Protein AF-A0A659SGN6-F1 (afdb_monomer_lite)

Structure (mmCIF, N/CA/C/O backbone):
data_AF-A0A659SGN6-F1
#
_entry.id   AF-A0A659SGN6-F1
#
loop_
_atom_site.group_PDB
_atom_site.id
_atom_site.type_symbol
_atom_site.label_atom_id
_atom_site.label_alt_id
_atom_site.label_comp_id
_atom_site.label_asym_id
_atom_site.label_entity_id
_atom_site.label_seq_id
_atom_site.pdbx_PDB_ins_code
_atom_site.Cartn_x
_atom_site.Cartn_y
_atom_site.Cartn_z
_atom_site.occupancy
_atom_site.B_iso_or_equiv
_atom_site.auth_seq_id
_atom_site.auth_comp_id
_atom_site.auth_asym_id
_atom_site.auth_atom_id
_atom_site.pdbx_PDB_model_num
ATOM 1 N N . MET A 1 1 ? -5.664 10.323 23.939 1.00 77.12 1 MET A N 1
ATOM 2 C CA . MET A 1 1 ? -4.944 9.825 22.746 1.00 77.12 1 MET A CA 1
ATOM 3 C C . MET A 1 1 ? -5.333 10.717 21.576 1.00 77.12 1 MET A C 1
ATOM 5 O O . MET A 1 1 ? -6.509 11.038 21.487 1.00 77.12 1 MET A O 1
ATOM 9 N N . LYS A 1 2 ? -4.399 11.169 20.733 1.00 94.94 2 LYS A N 1
ATOM 10 C CA . LYS A 1 2 ? -4.733 11.950 19.528 1.00 94.94 2 LYS A CA 1
ATOM 11 C C . LYS A 1 2 ? -4.752 11.004 18.326 1.00 94.94 2 LYS A C 1
ATOM 13 O O . LYS A 1 2 ? -3.748 10.342 18.085 1.00 94.94 2 LYS A O 1
ATOM 18 N N . THR A 1 3 ? -5.876 10.919 17.619 1.00 97.81 3 THR A N 1
ATOM 19 C CA . THR A 1 3 ? -6.030 10.072 16.425 1.00 97.81 3 THR A CA 1
ATOM 20 C C . THR A 1 3 ? -5.524 10.774 15.165 1.00 97.81 3 THR A C 1
ATOM 22 O O . THR A 1 3 ? -5.340 11.996 15.141 1.00 97.81 3 THR A O 1
ATOM 25 N N . VAL A 1 4 ? -5.278 9.987 14.116 1.00 98.31 4 VAL A N 1
ATOM 26 C CA . VAL A 1 4 ? -4.894 10.470 12.782 1.00 98.31 4 VAL A CA 1
ATOM 27 C C . VAL A 1 4 ? -5.847 9.876 11.753 1.00 98.31 4 VAL A C 1
ATOM 29 O O . VAL A 1 4 ? -5.993 8.659 11.686 1.00 98.31 4 VAL A O 1
ATOM 32 N N . THR A 1 5 ? -6.468 10.724 10.935 1.00 98.06 5 THR A N 1
ATOM 33 C CA . THR A 1 5 ? -7.396 10.292 9.882 1.00 98.06 5 THR A CA 1
ATOM 34 C C . THR A 1 5 ? -6.771 10.497 8.505 1.00 98.06 5 THR A C 1
ATOM 36 O O . THR A 1 5 ? -6.386 11.614 8.164 1.00 98.06 5 THR A O 1
ATOM 39 N N . VAL A 1 6 ? -6.702 9.438 7.695 1.00 98.12 6 VAL A N 1
ATOM 40 C CA . VAL A 1 6 ? -6.193 9.467 6.312 1.00 98.12 6 VAL A CA 1
ATOM 41 C C . VAL A 1 6 ? -7.163 8.707 5.417 1.00 98.12 6 VAL A C 1
ATOM 43 O O . VAL A 1 6 ? -7.427 7.540 5.667 1.00 98.12 6 VAL A O 1
ATOM 46 N N . LYS A 1 7 ? -7.709 9.346 4.372 1.00 97.31 7 LYS A N 1
ATOM 47 C CA . LYS A 1 7 ? -8.663 8.717 3.427 1.00 97.31 7 LYS A CA 1
ATOM 48 C C . LYS A 1 7 ? -9.782 7.913 4.124 1.00 97.31 7 LYS A C 1
ATOM 50 O O . LYS A 1 7 ? -10.042 6.769 3.773 1.00 97.31 7 LYS A O 1
ATOM 55 N N . ASN A 1 8 ? -10.432 8.516 5.120 1.00 97.38 8 ASN A N 1
ATOM 56 C CA . ASN A 1 8 ? -11.488 7.910 5.951 1.00 97.38 8 ASN A CA 1
ATOM 57 C C . ASN A 1 8 ? -11.057 6.714 6.828 1.00 97.38 8 ASN A C 1
ATOM 59 O O . ASN A 1 8 ? -11.896 6.147 7.524 1.00 97.38 8 ASN A O 1
ATOM 63 N N . LEU A 1 9 ? -9.769 6.367 6.869 1.00 97.94 9 LEU A N 1
ATOM 64 C CA . LEU A 1 9 ? -9.198 5.429 7.831 1.00 97.94 9 LEU A CA 1
ATOM 65 C C . LEU A 1 9 ? -8.741 6.180 9.088 1.00 97.94 9 LEU A C 1
ATOM 67 O O . LEU A 1 9 ? -7.959 7.126 8.989 1.00 97.94 9 LEU A O 1
ATOM 71 N N . ILE A 1 10 ? -9.191 5.745 10.269 1.00 98.25 10 ILE A N 1
ATOM 72 C CA . ILE A 1 10 ? -8.800 6.332 11.561 1.00 98.25 10 ILE A CA 1
ATOM 73 C C . ILE A 1 10 ? -7.733 5.455 12.229 1.00 98.25 10 ILE A C 1
ATOM 75 O O . ILE A 1 10 ? -7.966 4.287 12.554 1.00 98.25 10 ILE A O 1
ATOM 79 N N . ILE A 1 11 ? -6.553 6.027 12.454 1.00 98.44 11 ILE A N 1
ATOM 80 C CA . ILE A 1 11 ? -5.420 5.412 13.150 1.00 98.44 11 ILE A CA 1
ATOM 81 C C . ILE A 1 11 ? -5.424 5.885 14.609 1.00 98.44 11 ILE A C 1
ATOM 83 O O . ILE A 1 11 ? -5.588 7.076 14.889 1.00 98.44 11 ILE A O 1
ATOM 87 N N . GLY A 1 12 ? -5.214 4.950 15.539 1.00 97.12 12 GLY A N 1
ATOM 88 C CA . GLY A 1 12 ? -5.241 5.213 16.983 1.00 97.12 12 GLY A CA 1
ATOM 89 C C . GLY A 1 12 ? -6.586 4.932 17.660 1.00 97.12 12 GLY A C 1
ATOM 90 O O . GLY A 1 12 ? -6.731 5.232 18.841 1.00 97.12 12 GLY A O 1
ATOM 91 N N . GLU A 1 13 ? -7.539 4.340 16.935 1.00 96.81 13 GLU A N 1
ATOM 92 C CA . GLU A 1 13 ? -8.842 3.880 17.434 1.00 96.81 13 GLU A CA 1
ATOM 93 C C . GLU A 1 13 ? -9.255 2.544 16.791 1.00 96.81 13 GLU A C 1
ATOM 95 O O . GLU A 1 13 ? -8.849 2.225 15.667 1.00 96.81 13 GLU A O 1
ATOM 100 N N . GLY A 1 14 ? -10.102 1.781 17.491 1.00 96.31 14 GLY A N 1
ATOM 101 C CA . GLY A 1 14 ? -10.652 0.508 17.014 1.00 96.31 14 GLY A CA 1
ATOM 102 C C . GLY A 1 14 ? -9.602 -0.597 16.865 1.00 96.31 14 GLY A C 1
ATOM 103 O O . GLY A 1 14 ? -8.645 -0.668 17.634 1.00 96.31 14 GLY A O 1
ATOM 104 N N . MET A 1 15 ? -9.788 -1.476 15.874 1.00 97.44 15 MET A N 1
ATOM 105 C CA . MET A 1 15 ? -8.810 -2.529 15.575 1.00 97.44 15 MET A CA 1
ATOM 106 C C . MET A 1 15 ? 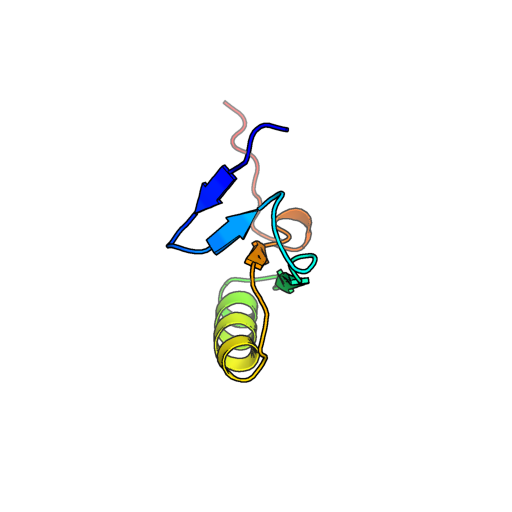-7.479 -1.930 15.081 1.00 97.44 15 MET A C 1
ATOM 108 O O . MET A 1 15 ? -7.505 -0.920 14.359 1.00 97.44 15 MET A O 1
ATOM 112 N N . PRO A 1 16 ? -6.327 -2.543 15.425 1.00 97.94 16 PRO A N 1
ATOM 113 C CA . PRO A 1 16 ? -5.042 -2.201 14.820 1.00 97.94 16 PRO A CA 1
ATOM 114 C C . PRO A 1 16 ? -5.116 -2.254 13.292 1.00 97.94 16 PRO A C 1
ATOM 116 O O . PRO A 1 16 ? -5.785 -3.124 12.738 1.00 97.94 16 PRO A O 1
ATOM 119 N N . LYS A 1 17 ? -4.448 -1.310 12.623 1.00 98.19 17 LYS A N 1
ATOM 120 C CA . LYS A 1 17 ? -4.464 -1.194 11.160 1.00 98.19 17 LYS A CA 1
ATOM 121 C C . LYS A 1 17 ? -3.310 -1.978 10.541 1.00 98.19 17 LYS A C 1
ATOM 123 O O . LYS A 1 17 ? -2.195 -1.935 11.059 1.00 98.19 17 LYS A O 1
ATOM 128 N N . ILE A 1 18 ? -3.584 -2.679 9.447 1.00 98.44 18 ILE A N 1
ATOM 129 C CA . ILE A 1 18 ? -2.642 -3.531 8.722 1.00 98.44 18 ILE A CA 1
ATOM 130 C C . ILE A 1 18 ? -1.925 -2.707 7.655 1.00 98.44 18 ILE A C 1
ATOM 132 O O . ILE A 1 18 ? -2.557 -2.090 6.794 1.00 98.44 18 ILE A O 1
ATOM 136 N N . ILE A 1 19 ? -0.596 -2.748 7.698 1.00 98.50 19 ILE A N 1
ATOM 137 C CA . ILE A 1 19 ? 0.282 -2.124 6.710 1.00 98.50 19 ILE A CA 1
ATOM 138 C C . ILE A 1 19 ? 0.957 -3.230 5.900 1.00 98.50 19 ILE A C 1
ATOM 140 O O . ILE A 1 19 ? 1.457 -4.193 6.482 1.00 98.50 19 ILE A O 1
ATOM 144 N N . VAL A 1 20 ? 0.987 -3.086 4.577 1.00 98.25 20 VAL A N 1
ATOM 145 C CA . VAL A 1 20 ? 1.777 -3.948 3.683 1.00 98.25 20 VAL A CA 1
ATOM 146 C C . VAL A 1 20 ? 2.768 -3.109 2.882 1.00 98.25 20 VAL A C 1
ATOM 148 O O . VAL A 1 20 ? 2.466 -1.969 2.532 1.00 98.25 20 VAL A O 1
ATOM 151 N N . SER A 1 21 ? 3.939 -3.673 2.584 1.00 98.06 21 SER A N 1
ATOM 152 C CA . SER A 1 21 ? 5.054 -2.960 1.951 1.00 98.06 21 SER A CA 1
ATOM 153 C C . SER A 1 21 ? 5.249 -3.389 0.495 1.00 98.06 21 SER A C 1
ATOM 155 O O . SER A 1 21 ? 5.558 -4.547 0.238 1.00 98.06 21 SER A O 1
ATOM 157 N N . LEU A 1 22 ? 5.126 -2.455 -0.446 1.00 98.38 22 LEU A N 1
ATOM 158 C CA . LEU A 1 22 ? 5.467 -2.615 -1.863 1.00 98.38 22 LEU A CA 1
ATOM 159 C C . LEU A 1 22 ? 6.977 -2.399 -2.059 1.00 98.38 22 LEU A C 1
ATOM 161 O O . LEU A 1 22 ? 7.511 -1.385 -1.604 1.00 98.38 22 LEU A O 1
ATOM 165 N N . MET A 1 23 ? 7.661 -3.321 -2.745 1.00 97.12 23 MET A N 1
ATOM 166 C CA . MET A 1 23 ? 9.130 -3.441 -2.806 1.00 97.12 23 MET A CA 1
ATOM 167 C C . MET A 1 23 ? 9.682 -3.640 -4.237 1.00 97.12 23 MET A C 1
ATOM 169 O O . MET A 1 23 ? 10.665 -4.357 -4.446 1.00 97.12 23 MET A O 1
ATOM 173 N N . GLY A 1 24 ? 9.094 -2.979 -5.236 1.00 96.81 24 GLY A N 1
ATOM 174 C CA . GLY A 1 24 ? 9.574 -3.033 -6.622 1.00 96.81 24 GLY A CA 1
ATOM 175 C C . GLY A 1 24 ? 10.948 -2.371 -6.832 1.00 96.81 24 GLY A C 1
ATOM 176 O O . GLY A 1 24 ? 11.198 -1.263 -6.357 1.00 96.81 24 GLY A O 1
ATOM 177 N N . ARG A 1 25 ? 11.827 -3.037 -7.596 1.00 96.00 25 ARG A N 1
ATOM 178 C CA . ARG A 1 25 ? 13.196 -2.573 -7.913 1.00 96.00 25 ARG A CA 1
ATOM 179 C C . ARG A 1 25 ? 13.262 -1.535 -9.028 1.00 96.00 25 ARG A C 1
ATOM 181 O O . ARG A 1 25 ? 14.218 -0.771 -9.105 1.00 96.00 25 ARG A O 1
ATOM 188 N N . ASP A 1 26 ? 12.266 -1.533 -9.897 1.00 95.62 26 ASP A N 1
ATOM 189 C CA . ASP A 1 26 ? 12.144 -0.665 -11.062 1.00 95.62 26 ASP A CA 1
ATOM 190 C C . ASP A 1 26 ? 10.670 -0.299 -11.282 1.00 95.62 26 ASP A C 1
ATOM 192 O O . ASP A 1 26 ? 9.766 -0.810 -10.618 1.00 95.62 26 ASP A O 1
ATOM 196 N N . ILE A 1 27 ? 10.394 0.611 -12.215 1.00 96.38 27 ILE A N 1
ATOM 197 C CA . ILE A 1 27 ? 9.029 1.117 -12.393 1.00 96.38 27 ILE A CA 1
ATOM 198 C C . ILE A 1 27 ? 8.050 0.040 -12.888 1.00 96.38 27 ILE A C 1
ATOM 200 O O . ILE A 1 27 ? 6.849 0.124 -12.628 1.00 96.38 27 ILE A O 1
ATOM 204 N N . ASN A 1 28 ? 8.543 -0.979 -13.594 1.00 97.38 28 ASN A N 1
ATOM 205 C CA . ASN A 1 28 ? 7.708 -2.048 -14.134 1.00 97.38 28 ASN A CA 1
ATOM 206 C C . ASN A 1 28 ? 7.287 -3.019 -13.026 1.00 97.38 28 ASN A C 1
ATOM 208 O O . ASN A 1 28 ? 6.109 -3.357 -12.926 1.00 97.38 28 ASN A O 1
ATOM 212 N N . SER A 1 29 ? 8.221 -3.400 -12.156 1.00 97.38 29 SER A N 1
ATOM 213 C CA . SER A 1 29 ? 7.957 -4.213 -10.967 1.00 97.38 29 SER A CA 1
ATOM 214 C C . SER A 1 29 ? 7.069 -3.479 -9.964 1.00 97.38 29 SER A C 1
ATOM 216 O O . SER A 1 29 ? 6.108 -4.072 -9.486 1.00 97.38 29 SER A O 1
ATOM 218 N N . VAL A 1 30 ? 7.278 -2.176 -9.738 1.00 97.62 30 VAL A N 1
ATOM 219 C CA . VAL A 1 30 ? 6.374 -1.359 -8.904 1.00 97.62 30 VAL A CA 1
ATOM 220 C C . VAL A 1 30 ? 4.939 -1.391 -9.440 1.00 97.62 30 VAL A C 1
ATOM 222 O O . VAL A 1 30 ? 3.998 -1.599 -8.677 1.00 97.62 30 VAL A O 1
ATOM 225 N N . LYS A 1 31 ? 4.748 -1.230 -10.758 1.00 97.94 31 LYS A N 1
ATOM 226 C CA . LYS A 1 31 ? 3.416 -1.314 -11.384 1.00 97.94 31 LYS A CA 1
ATOM 227 C C . LYS A 1 31 ? 2.800 -2.706 -11.246 1.00 97.94 31 LYS A C 1
ATOM 229 O O . LYS A 1 31 ? 1.608 -2.808 -10.964 1.00 97.94 31 LYS A O 1
ATOM 234 N N . ALA A 1 32 ? 3.588 -3.760 -11.451 1.00 98.00 32 ALA A N 1
ATOM 235 C CA . ALA A 1 32 ? 3.119 -5.137 -11.335 1.00 98.00 32 ALA A CA 1
ATOM 236 C C . ALA A 1 32 ? 2.687 -5.471 -9.897 1.00 98.00 32 ALA A C 1
ATOM 238 O O . ALA A 1 32 ? 1.592 -5.994 -9.698 1.00 98.00 32 ALA A O 1
ATOM 239 N N . GLU A 1 33 ? 3.490 -5.100 -8.896 1.00 97.25 33 GLU A N 1
ATOM 240 C CA . GLU A 1 33 ? 3.141 -5.283 -7.485 1.00 97.25 33 GLU A CA 1
ATOM 241 C C . GLU A 1 33 ? 1.909 -4.464 -7.100 1.00 97.25 33 GLU A C 1
ATOM 243 O O . GLU A 1 33 ? 0.990 -4.998 -6.489 1.00 97.25 33 GLU A O 1
ATOM 248 N N . ALA A 1 34 ? 1.823 -3.201 -7.530 1.00 97.50 34 ALA A N 1
ATOM 249 C CA . ALA A 1 34 ? 0.654 -2.366 -7.265 1.00 97.50 34 ALA A CA 1
ATOM 250 C C . ALA A 1 34 ? -0.642 -2.979 -7.821 1.00 97.50 34 ALA A C 1
ATOM 252 O O . ALA A 1 34 ? -1.692 -2.865 -7.191 1.00 97.50 34 ALA A O 1
ATOM 253 N N . LEU A 1 35 ? -0.583 -3.637 -8.985 1.00 97.94 35 LEU A N 1
ATOM 254 C CA . LEU A 1 35 ? -1.727 -4.354 -9.548 1.00 97.94 35 LEU A CA 1
ATOM 255 C C . LEU A 1 35 ? -2.070 -5.605 -8.737 1.00 97.94 35 LEU A C 1
ATOM 257 O O . LEU A 1 35 ? -3.241 -5.787 -8.414 1.00 97.94 35 LEU A O 1
ATOM 261 N N . ALA A 1 36 ? -1.076 -6.414 -8.368 1.00 96.81 36 ALA A N 1
ATOM 262 C CA . ALA A 1 36 ? -1.283 -7.613 -7.556 1.00 96.81 36 ALA A CA 1
ATOM 263 C C . ALA A 1 36 ? -1.859 -7.281 -6.167 1.00 96.81 36 ALA A C 1
ATOM 265 O O . ALA A 1 36 ? -2.744 -7.970 -5.667 1.00 96.81 36 ALA A O 1
ATOM 266 N N . TYR A 1 37 ? -1.423 -6.178 -5.554 1.00 96.94 37 TYR A N 1
ATOM 267 C CA . TYR A 1 37 ? -1.838 -5.794 -4.202 1.00 96.94 37 TYR A CA 1
ATOM 268 C C . TYR A 1 37 ? -3.302 -5.352 -4.143 1.00 96.94 37 TYR A C 1
ATOM 270 O O . TYR A 1 37 ? -3.890 -5.347 -3.069 1.00 96.94 37 TYR A O 1
ATOM 278 N N . ARG A 1 38 ? -3.938 -5.050 -5.283 1.00 95.50 38 ARG A N 1
ATOM 279 C CA . ARG A 1 38 ? -5.385 -4.783 -5.334 1.00 95.50 38 ARG A CA 1
ATOM 280 C C . ARG A 1 38 ? -6.232 -5.986 -4.925 1.00 95.50 38 ARG A C 1
ATOM 282 O O . ARG A 1 38 ? -7.393 -5.797 -4.580 1.00 95.50 38 ARG A O 1
ATOM 289 N N . GLU A 1 39 ? -5.681 -7.195 -5.005 1.00 96.44 39 GLU A N 1
ATOM 290 C CA . GLU A 1 39 ? -6.367 -8.430 -4.618 1.00 96.44 39 GLU A CA 1
ATOM 291 C C . GLU A 1 39 ? -6.214 -8.736 -3.118 1.00 96.44 39 GLU A C 1
ATOM 293 O O . GLU A 1 39 ? -6.983 -9.520 -2.563 1.00 96.44 39 GLU A O 1
ATOM 298 N N . ALA A 1 40 ? -5.260 -8.092 -2.438 1.00 95.81 40 ALA A N 1
ATOM 299 C CA . ALA A 1 40 ? -5.076 -8.206 -0.997 1.00 95.81 40 ALA A CA 1
ATOM 300 C C . ALA A 1 40 ? -5.928 -7.170 -0.243 1.00 95.81 40 ALA A C 1
ATOM 302 O O . ALA A 1 40 ? -6.140 -6.051 -0.704 1.00 95.81 40 ALA A O 1
ATOM 303 N N . THR A 1 41 ? -6.401 -7.530 0.954 1.00 97.50 41 THR A N 1
ATOM 304 C CA . THR A 1 41 ? -7.119 -6.606 1.849 1.00 97.50 41 THR A CA 1
ATOM 305 C C . THR A 1 41 ? -6.182 -6.122 2.952 1.00 97.50 41 THR A C 1
ATOM 307 O O . THR A 1 41 ? -5.685 -6.925 3.739 1.00 97.50 41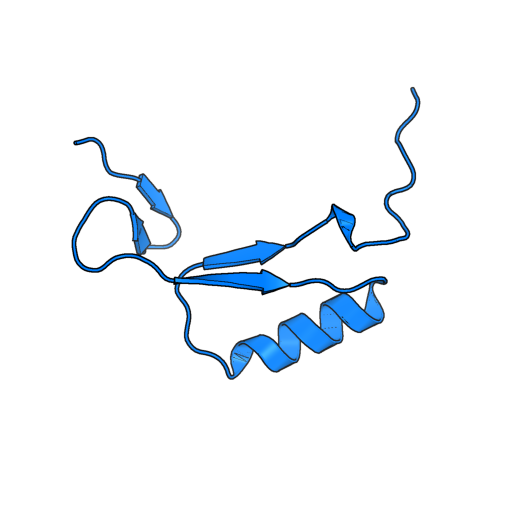 THR A O 1
ATOM 310 N N . PHE A 1 42 ? -5.944 -4.815 3.010 1.00 98.00 42 PHE A N 1
ATOM 311 C CA . PHE A 1 42 ? -5.120 -4.141 4.017 1.00 98.00 42 PHE A CA 1
ATOM 312 C C . PHE A 1 42 ? -5.570 -2.681 4.166 1.00 98.00 42 PHE A C 1
ATOM 314 O O . PHE A 1 42 ? -6.327 -2.173 3.338 1.00 98.00 42 PHE A O 1
ATOM 321 N N . ASP A 1 43 ? -5.094 -1.996 5.206 1.00 98.38 43 ASP A N 1
ATOM 322 C CA . ASP A 1 43 ? -5.511 -0.625 5.512 1.00 98.38 43 ASP A CA 1
ATOM 323 C C . ASP A 1 43 ? -4.576 0.431 4.904 1.00 98.38 43 ASP A C 1
ATOM 325 O O . ASP A 1 43 ? -5.021 1.488 4.454 1.00 98.38 43 ASP A O 1
ATOM 329 N N . ILE A 1 44 ? -3.266 0.166 4.907 1.00 98.50 44 ILE A N 1
ATOM 330 C CA . ILE A 1 44 ? -2.235 1.117 4.477 1.00 98.50 44 ILE A CA 1
ATOM 331 C C . ILE A 1 44 ? -1.238 0.407 3.559 1.00 98.50 44 ILE A C 1
ATOM 333 O O . ILE A 1 44 ? -0.728 -0.663 3.884 1.00 98.50 44 ILE A O 1
ATOM 337 N N . LEU A 1 45 ? -0.935 1.036 2.424 1.00 98.44 45 LEU A N 1
ATOM 338 C CA . LEU A 1 45 ? 0.160 0.633 1.547 1.00 98.44 45 LEU A CA 1
ATOM 339 C C . LEU A 1 45 ? 1.393 1.482 1.859 1.00 98.44 45 LEU A C 1
ATOM 341 O O . LEU A 1 45 ? 1.364 2.701 1.687 1.00 98.44 45 LEU A O 1
ATOM 345 N N . GLU A 1 46 ? 2.470 0.844 2.289 1.00 98.50 46 GLU A N 1
ATOM 346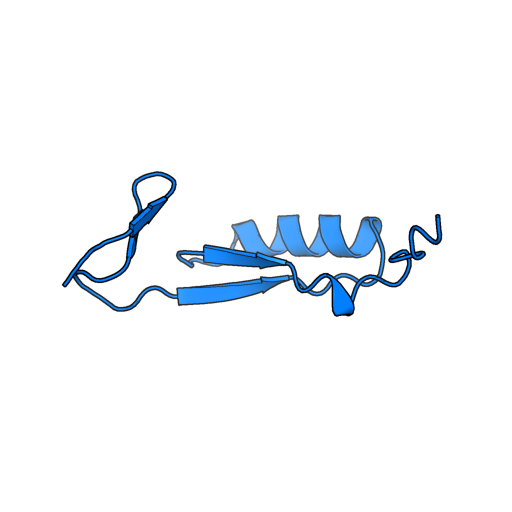 C CA . GLU A 1 46 ? 3.794 1.448 2.387 1.00 98.50 46 GLU A CA 1
ATOM 347 C C . GLU A 1 46 ? 4.559 1.176 1.088 1.00 98.50 46 GLU A C 1
ATOM 349 O O . GLU A 1 46 ? 4.619 0.040 0.632 1.00 98.50 46 GLU A O 1
ATOM 354 N N . TRP A 1 47 ? 5.175 2.192 0.483 1.00 97.75 47 TRP A N 1
ATOM 355 C CA . TRP A 1 47 ? 6.164 1.968 -0.572 1.00 97.75 47 TRP A CA 1
ATOM 356 C C . TRP A 1 47 ? 7.564 2.026 0.040 1.00 97.75 47 TRP A C 1
ATOM 358 O O . TRP A 1 47 ? 7.995 3.076 0.520 1.00 97.75 47 TRP A O 1
ATOM 368 N N . ARG A 1 48 ? 8.278 0.898 0.024 1.00 97.12 48 ARG A N 1
ATOM 369 C CA . ARG A 1 48 ? 9.664 0.789 0.491 1.00 97.12 48 ARG A CA 1
ATOM 370 C C . ARG A 1 48 ? 10.620 1.284 -0.586 1.00 97.12 48 ARG A C 1
ATO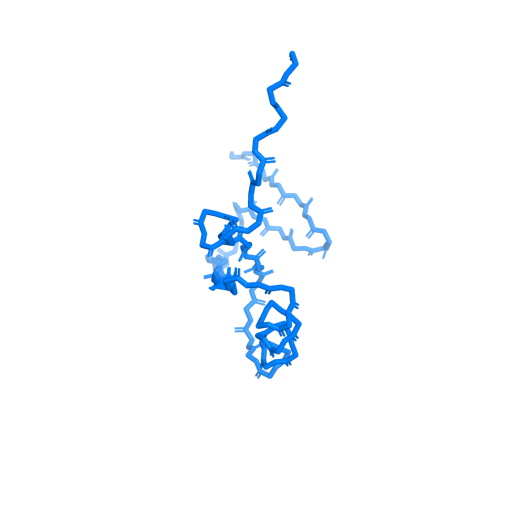M 372 O O . ARG A 1 48 ? 11.185 0.511 -1.355 1.00 97.12 48 ARG A O 1
ATOM 379 N N . VAL A 1 49 ? 10.762 2.606 -0.653 1.00 94.56 49 VAL A N 1
ATOM 380 C CA . VAL A 1 49 ? 11.562 3.309 -1.671 1.00 94.56 49 VAL A CA 1
ATOM 381 C C . VAL A 1 49 ? 13.026 2.859 -1.676 1.00 94.56 49 VAL A C 1
ATOM 383 O O . VAL A 1 49 ? 13.652 2.863 -2.727 1.00 94.56 49 VAL A O 1
ATOM 386 N N . ASP A 1 50 ? 13.564 2.393 -0.549 1.00 94.00 50 ASP A N 1
ATOM 387 C CA . ASP A 1 50 ? 14.92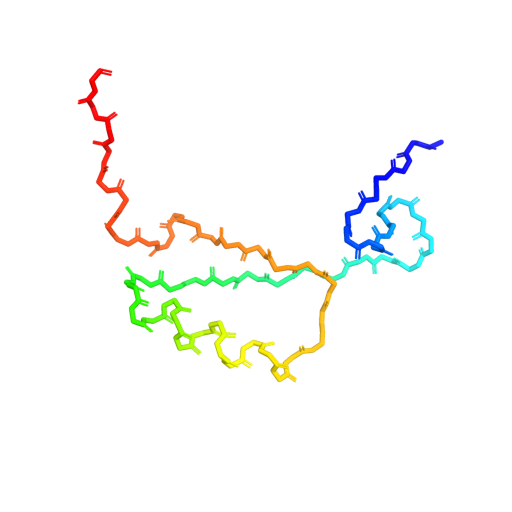3 1.847 -0.458 1.00 94.00 50 ASP A CA 1
ATOM 388 C C . ASP A 1 50 ? 15.149 0.580 -1.308 1.00 94.00 50 ASP A C 1
ATOM 390 O O . ASP A 1 50 ? 16.293 0.242 -1.606 1.00 94.00 50 ASP A O 1
ATOM 394 N N . HIS A 1 51 ? 14.083 -0.101 -1.744 1.00 94.56 51 HIS A N 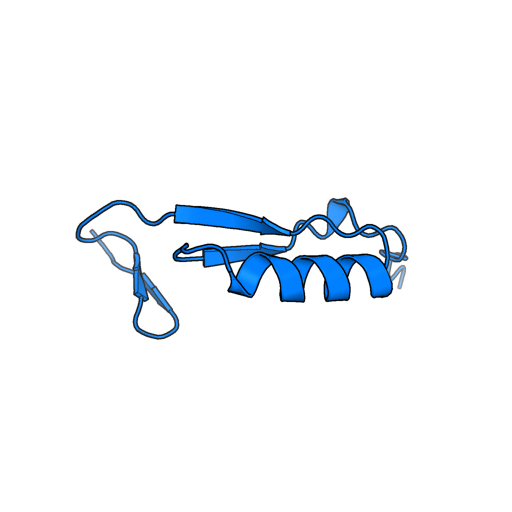1
ATOM 395 C CA . HIS A 1 51 ? 14.172 -1.215 -2.693 1.00 94.56 51 HIS A CA 1
ATOM 396 C C . HIS A 1 51 ? 14.223 -0.766 -4.160 1.00 94.56 51 HIS A C 1
ATOM 398 O O . HIS A 1 51 ? 14.603 -1.564 -5.020 1.00 94.56 51 HIS A O 1
ATOM 404 N N . PHE A 1 52 ? 13.850 0.480 -4.458 1.00 95.88 52 PHE A N 1
ATOM 405 C CA . PHE A 1 52 ? 13.868 1.026 -5.809 1.00 95.88 52 PHE A CA 1
ATOM 406 C C . PHE A 1 52 ? 15.312 1.361 -6.203 1.00 95.88 52 PHE A C 1
ATOM 408 O O . PHE A 1 52 ? 16.033 2.021 -5.465 1.00 95.88 52 PHE A O 1
ATOM 415 N N . MET A 1 53 ? 15.773 0.879 -7.356 1.00 91.75 53 MET A N 1
ATOM 416 C CA . MET A 1 53 ? 17.179 1.026 -7.758 1.00 91.75 53 MET A CA 1
ATOM 417 C C . MET A 1 53 ? 17.468 2.390 -8.389 1.00 91.75 53 MET A C 1
ATOM 419 O O . MET A 1 53 ? 18.582 2.894 -8.274 1.00 91.75 53 MET A O 1
ATOM 423 N N . ASP A 1 54 ? 16.468 3.006 -9.022 1.00 88.75 54 ASP A N 1
ATOM 424 C CA . ASP A 1 54 ? 16.574 4.342 -9.620 1.00 88.75 54 ASP A CA 1
ATOM 425 C C . ASP A 1 54 ? 16.278 5.442 -8.584 1.00 88.75 54 ASP A C 1
ATOM 427 O O . ASP A 1 54 ? 15.508 6.373 -8.801 1.00 88.75 54 ASP A O 1
ATOM 431 N N . ILE A 1 55 ? 16.881 5.304 -7.400 1.00 81.00 55 ILE A N 1
ATOM 432 C CA . ILE A 1 55 ? 16.846 6.304 -6.319 1.00 81.00 55 ILE A CA 1
ATOM 433 C C . ILE A 1 55 ? 17.910 7.388 -6.511 1.00 81.00 55 ILE A C 1
ATOM 435 O O . ILE A 1 55 ? 18.324 8.001 -5.527 1.00 81.00 55 ILE A O 1
ATOM 439 N N . ALA A 1 56 ? 18.410 7.575 -7.742 1.00 74.31 56 ALA A N 1
ATOM 440 C CA . ALA A 1 56 ? 19.562 8.419 -8.031 1.00 74.31 56 ALA A CA 1
ATOM 441 C C . ALA A 1 56 ? 19.450 9.754 -7.282 1.00 74.31 56 ALA A C 1
ATOM 443 O O . ALA A 1 56 ? 18.534 10.552 -7.484 1.00 74.31 56 ALA A O 1
ATOM 444 N N . SER A 1 57 ? 20.383 9.929 -6.349 1.00 57.34 57 SER A N 1
ATOM 445 C CA . SER A 1 57 ? 20.445 11.025 -5.399 1.00 57.34 57 SER A CA 1
ATOM 446 C C . SER A 1 57 ? 20.397 12.367 -6.121 1.00 57.34 57 SER A C 1
ATOM 448 O O . SER A 1 57 ? 21.276 12.649 -6.937 1.00 57.34 57 SER A O 1
ATOM 450 N N . THR A 1 58 ? 19.455 13.235 -5.756 1.00 56.88 58 THR A N 1
ATOM 451 C CA . THR A 1 58 ? 19.637 14.682 -5.906 1.00 56.88 58 THR A CA 1
ATOM 452 C C . THR A 1 58 ? 20.840 15.087 -5.051 1.00 56.88 58 THR A C 1
ATOM 454 O O . THR A 1 58 ? 20.692 15.404 -3.874 1.00 56.88 58 THR A O 1
ATOM 457 N N . GLN A 1 59 ? 22.048 15.007 -5.615 1.00 48.88 59 GLN A N 1
ATOM 458 C CA . GLN A 1 59 ? 23.162 15.830 -5.163 1.00 48.88 59 GLN A CA 1
ATOM 459 C C . GLN A 1 59 ? 23.016 17.186 -5.848 1.00 48.88 59 GLN A C 1
ATOM 461 O O . GLN A 1 59 ? 23.238 17.319 -7.053 1.00 48.88 59 GLN A O 1
ATOM 466 N N . SER A 1 60 ? 22.583 18.181 -5.083 1.00 43.56 60 SER A N 1
ATOM 467 C CA . SER A 1 60 ? 22.750 19.612 -5.349 1.00 43.56 60 SER A CA 1
ATOM 468 C C . SER A 1 60 ? 22.780 20.324 -4.008 1.00 43.56 60 SER A C 1
ATOM 470 O O . SER A 1 60 ? 21.866 20.045 -3.201 1.00 43.56 60 SER A O 1
#

Organism: NCBI:txid436295

InterPro domains:
  IPR001381 3-dehydroquinate dehydratase type I [PF01487] (18-58)
  IPR013785 Aldolase-type TIM barrel [G3DSA:3.20.20.70] (1-60)

Sequence (60 aa):
MKTVTVKNLIIGEGMPKIIVSLMGRDINSVKAEALAYREATFDILEWRVDHFMDIASTQS

pLDDT: mean 92.99, std 12.05, range [43.56, 98.5]

Secondary structure (DSSP, 8-state):
---EEETTEEESSSSPPPEEEE--SSHHHHHHHHHHHTTS--SEEEE-GGG-S-------

Foldseek 3Di:
DDWDADPNDIDPDDDHFFEDEQQDQEPVSSVVSVVVCVVPDGDYYHYPCVNHNPPPDPPD

Radius of gyration: 14.87 Å; chains: 1; bounding box: 35×28×37 Å